Protein AF-A0A359MQY1-F1 (afdb_monomer_lite)

pLDDT: mean 75.53, std 19.46, range [26.92, 97.5]

Sequence (147 aa):
MDREDFGNMHTVPYYDTLTEKAIQRLENGENILLLPKPDKIGESEWKKLLESGASINLDSVADFRPISMFVPNFFNNHKCSNLFEAKVLQGKVLVCSLNFDSEKCKKIEVRYLKQAMLEYFTSADFEPNQRLEVEELQGFFRTEASK

Structure (mmCIF, N/CA/C/O backbone):
data_AF-A0A359MQY1-F1
#
_entry.id   AF-A0A359MQY1-F1
#
loop_
_atom_site.group_PDB
_atom_site.id
_atom_site.type_symbol
_atom_site.label_atom_id
_atom_site.label_alt_id
_atom_site.label_comp_id
_atom_site.label_asym_id
_atom_site.label_en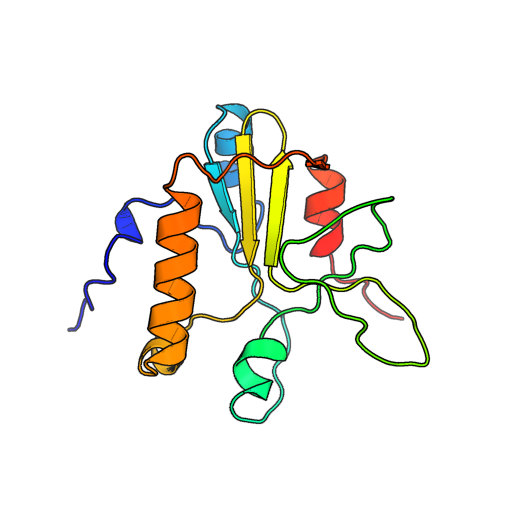tity_id
_atom_site.label_seq_id
_atom_site.pdbx_PDB_ins_code
_atom_site.Cartn_x
_atom_site.Cartn_y
_atom_site.Cartn_z
_atom_site.occupancy
_atom_site.B_iso_or_equiv
_atom_site.auth_seq_id
_atom_site.auth_comp_id
_atom_site.auth_asym_id
_atom_site.auth_atom_id
_atom_site.pdbx_PDB_model_num
ATOM 1 N N . MET A 1 1 ? 15.460 28.651 -6.677 1.00 33.78 1 MET A N 1
ATOM 2 C CA . MET A 1 1 ? 14.524 28.658 -5.528 1.00 33.78 1 MET A CA 1
ATOM 3 C C . MET A 1 1 ? 13.240 28.052 -6.044 1.00 33.78 1 MET A C 1
ATOM 5 O O . MET A 1 1 ? 12.343 28.772 -6.462 1.00 33.78 1 MET A O 1
ATOM 9 N N . ASP A 1 2 ? 13.202 26.728 -6.101 1.00 27.44 2 ASP A N 1
ATOM 10 C CA . ASP A 1 2 ? 12.348 26.039 -7.063 1.00 27.44 2 ASP A CA 1
ATOM 11 C C . ASP A 1 2 ? 11.374 25.160 -6.289 1.00 27.44 2 ASP A C 1
ATOM 13 O O . ASP A 1 2 ? 11.653 24.015 -5.938 1.00 27.44 2 ASP A O 1
ATOM 17 N N . ARG A 1 3 ? 10.228 25.760 -5.954 1.00 35.31 3 ARG A N 1
ATOM 18 C CA . ARG A 1 3 ? 9.023 24.991 -5.657 1.00 35.31 3 ARG A CA 1
ATOM 19 C C . ARG A 1 3 ? 8.525 24.458 -6.993 1.00 35.31 3 ARG A C 1
ATOM 21 O O . ARG A 1 3 ? 7.843 25.171 -7.719 1.00 35.31 3 ARG A O 1
ATOM 28 N N . GLU A 1 4 ? 8.915 23.236 -7.331 1.00 40.22 4 GLU A N 1
ATOM 29 C CA . GLU A 1 4 ? 8.233 22.502 -8.390 1.00 40.22 4 GLU A CA 1
ATOM 30 C C . GLU A 1 4 ? 6.807 22.203 -7.905 1.00 40.22 4 GLU A C 1
ATOM 32 O O . GLU A 1 4 ? 6.619 21.518 -6.898 1.00 40.22 4 GLU A O 1
ATOM 37 N N . ASP A 1 5 ? 5.802 22.757 -8.586 1.00 38.81 5 ASP A N 1
ATOM 38 C CA . ASP A 1 5 ? 4.394 22.503 -8.275 1.00 38.81 5 ASP A CA 1
ATOM 39 C C . ASP A 1 5 ? 4.026 21.066 -8.684 1.00 38.81 5 ASP A C 1
ATOM 41 O O . ASP A 1 5 ? 3.622 20.773 -9.814 1.00 38.81 5 ASP A O 1
ATOM 45 N N . PHE A 1 6 ? 4.185 20.140 -7.738 1.00 45.19 6 PHE A N 1
ATOM 46 C CA . PHE A 1 6 ? 3.781 18.746 -7.885 1.00 45.19 6 PHE A CA 1
ATOM 47 C C . PHE A 1 6 ? 2.250 18.646 -7.880 1.00 45.19 6 PHE A C 1
ATOM 49 O O . PHE A 1 6 ? 1.617 18.652 -6.821 1.00 45.19 6 PHE A O 1
ATOM 56 N N .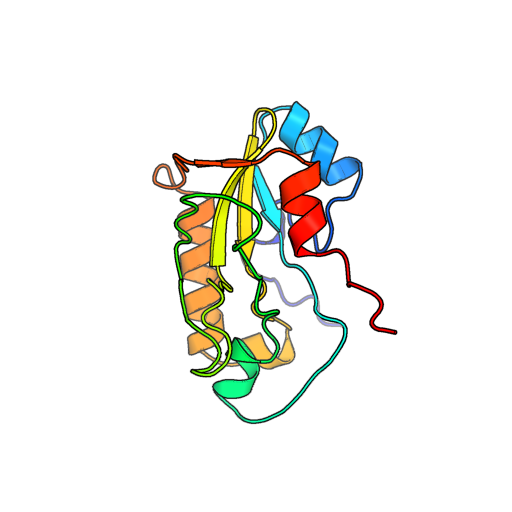 GLY A 1 7 ? 1.661 18.529 -9.074 1.00 41.25 7 GLY A N 1
ATOM 57 C CA . GLY A 1 7 ? 0.211 18.454 -9.280 1.00 41.25 7 GLY A CA 1
ATOM 58 C C . GLY A 1 7 ? -0.515 17.562 -8.262 1.00 41.25 7 GLY A C 1
ATOM 59 O O . GLY A 1 7 ? -0.193 16.386 -8.111 1.00 41.25 7 GLY A O 1
ATOM 60 N N . ASN A 1 8 ? -1.481 18.158 -7.557 1.00 48.56 8 ASN A N 1
ATOM 61 C CA . ASN A 1 8 ? -2.430 17.563 -6.602 1.00 48.56 8 ASN A CA 1
ATOM 62 C C . ASN A 1 8 ? -1.902 16.664 -5.461 1.00 48.56 8 ASN A C 1
ATOM 64 O O . ASN A 1 8 ? -2.698 16.240 -4.627 1.00 48.56 8 ASN A O 1
ATOM 68 N N . MET A 1 9 ? -0.592 16.460 -5.285 1.00 46.88 9 MET A N 1
ATOM 69 C CA . MET A 1 9 ? -0.080 15.809 -4.063 1.00 46.88 9 MET A CA 1
ATOM 70 C C . MET A 1 9 ? -0.283 16.658 -2.797 1.00 46.88 9 MET A C 1
ATOM 72 O O . MET A 1 9 ? -0.246 16.128 -1.693 1.00 46.88 9 MET A O 1
ATOM 76 N N . HIS A 1 10 ? -0.541 17.962 -2.938 1.00 50.69 10 HIS A N 1
ATOM 77 C CA . HIS A 1 10 ? -0.821 18.860 -1.814 1.00 50.69 10 HIS A CA 1
ATOM 78 C C . HIS A 1 10 ? -2.189 18.633 -1.143 1.00 50.69 10 HIS A C 1
ATOM 80 O O . HIS A 1 10 ? -2.390 19.115 -0.029 1.00 50.69 10 HIS A O 1
ATOM 86 N N . THR A 1 11 ? -3.119 17.915 -1.784 1.00 60.78 11 THR A N 1
ATOM 87 C CA . THR A 1 11 ? -4.449 17.601 -1.222 1.00 60.78 11 THR A CA 1
ATOM 88 C C . THR A 1 11 ? -4.576 16.159 -0.725 1.00 60.78 11 THR A C 1
ATOM 90 O O . THR A 1 11 ? -5.468 15.876 0.074 1.00 60.78 11 THR A O 1
ATOM 93 N N . VAL A 1 12 ? -3.686 15.254 -1.147 1.00 72.06 12 VAL A N 1
ATOM 94 C CA . VAL A 1 12 ? -3.697 13.837 -0.755 1.00 72.06 12 VAL A CA 1
ATOM 95 C C . VAL A 1 12 ? -2.843 13.622 0.505 1.00 72.06 12 VAL A C 1
ATOM 97 O O . VAL A 1 12 ? -1.644 13.909 0.478 1.00 72.06 12 VAL A O 1
ATOM 100 N N . PRO A 1 13 ? -3.402 13.094 1.612 1.00 82.69 13 PRO A N 1
ATOM 101 C CA . PRO A 1 13 ? -2.628 12.794 2.812 1.00 82.69 13 PRO A CA 1
ATOM 102 C C . PRO A 1 13 ? -1.737 11.566 2.580 1.00 82.69 13 PRO A C 1
ATOM 104 O O . PRO A 1 13 ? -2.195 10.423 2.645 1.00 82.69 13 PRO A O 1
ATOM 107 N N . TYR A 1 14 ? -0.454 11.816 2.309 1.00 84.12 14 TYR A N 1
ATOM 108 C CA . TYR A 1 14 ? 0.554 10.773 2.137 1.00 84.12 14 TYR A CA 1
ATOM 109 C C . TYR A 1 14 ? 1.491 10.666 3.348 1.00 84.12 14 TYR A C 1
ATOM 111 O O . TYR A 1 14 ? 1.792 11.660 4.013 1.00 84.12 14 TYR A O 1
ATOM 119 N N . TYR A 1 15 ? 1.973 9.452 3.607 1.00 86.25 15 TYR A N 1
ATOM 120 C CA . TYR A 1 15 ? 2.893 9.128 4.698 1.00 86.25 15 TYR A CA 1
ATOM 121 C C . TYR A 1 15 ? 3.928 8.099 4.225 1.00 86.25 15 TYR A C 1
ATOM 123 O O . TYR A 1 15 ? 3.619 7.271 3.373 1.00 86.25 15 TYR A O 1
ATOM 131 N N . ASP A 1 16 ? 5.139 8.116 4.782 1.00 79.75 16 ASP A N 1
ATOM 132 C CA . ASP A 1 16 ? 6.138 7.051 4.577 1.00 79.75 16 ASP A CA 1
ATOM 133 C C . ASP A 1 16 ? 6.049 5.934 5.633 1.00 79.75 16 ASP A C 1
ATOM 135 O O . ASP A 1 16 ? 6.588 4.847 5.445 1.00 79.75 16 ASP A O 1
ATOM 139 N N . THR A 1 17 ? 5.338 6.181 6.731 1.00 83.00 17 THR A N 1
ATOM 140 C CA . THR A 1 17 ? 5.198 5.283 7.882 1.00 83.00 17 THR A CA 1
ATOM 141 C C . THR A 1 17 ? 3.818 5.445 8.530 1.00 83.00 17 THR A C 1
ATOM 143 O O . THR A 1 17 ? 3.181 6.496 8.418 1.00 83.00 17 THR A O 1
ATOM 146 N N . LEU A 1 18 ? 3.342 4.417 9.246 1.00 83.94 18 LEU A N 1
ATOM 147 C CA . LEU A 1 18 ? 2.111 4.483 10.050 1.00 83.94 18 LEU A CA 1
ATOM 148 C C . LEU A 1 18 ? 2.321 5.301 11.337 1.00 83.94 18 LEU A C 1
ATOM 150 O O . LEU A 1 18 ? 2.335 4.773 12.446 1.00 83.94 18 LEU A O 1
ATOM 154 N N . THR A 1 19 ? 2.503 6.610 11.174 1.00 87.62 19 THR A N 1
ATOM 155 C CA . THR A 1 19 ? 2.540 7.576 12.282 1.00 87.62 19 THR A CA 1
ATOM 156 C C . THR A 1 19 ? 1.192 7.653 13.008 1.00 87.62 19 THR A C 1
ATOM 158 O O . THR A 1 19 ? 0.148 7.390 12.411 1.00 87.62 19 THR A O 1
ATOM 161 N N . GLU A 1 20 ? 1.178 8.115 14.261 1.00 87.19 20 GLU A N 1
ATOM 162 C CA . GLU A 1 20 ? -0.058 8.364 15.033 1.00 87.19 20 GLU A CA 1
ATOM 163 C C . GLU A 1 20 ? -1.074 9.217 14.251 1.00 87.19 20 GLU A C 1
ATOM 165 O O . GLU A 1 20 ? -2.263 8.916 14.213 1.00 87.19 20 GLU A O 1
ATOM 170 N N . LYS A 1 21 ? -0.593 10.233 13.522 1.00 87.88 21 LYS A N 1
ATOM 171 C CA . LYS A 1 21 ? -1.418 11.097 12.664 1.00 87.88 21 LYS A CA 1
ATOM 172 C C . LYS A 1 21 ? -2.011 10.369 11.448 1.00 87.88 21 LYS A C 1
ATOM 174 O O . LYS A 1 21 ? -3.022 10.819 10.913 1.00 87.88 21 LYS A O 1
ATOM 179 N N . ALA A 1 22 ? -1.373 9.307 10.960 1.00 86.94 22 ALA A N 1
ATOM 180 C CA . ALA A 1 22 ? -1.918 8.454 9.904 1.00 86.94 22 ALA A CA 1
ATOM 181 C C . ALA A 1 22 ? -2.998 7.517 10.466 1.00 86.94 22 ALA A C 1
ATOM 183 O O . ALA A 1 22 ? -4.065 7.386 9.871 1.00 86.94 22 ALA A O 1
ATOM 184 N N . ILE A 1 23 ? -2.746 6.938 11.646 1.00 89.38 23 ILE A N 1
ATOM 185 C CA . ILE A 1 23 ? -3.704 6.089 12.366 1.00 89.38 23 ILE A CA 1
ATOM 186 C C . ILE A 1 23 ? -4.972 6.886 12.691 1.00 89.38 23 ILE A C 1
ATOM 188 O O . ILE A 1 23 ? -6.058 6.466 12.313 1.00 89.38 23 ILE A O 1
ATOM 192 N N . GLN A 1 24 ? -4.847 8.089 13.257 1.00 89.50 24 GLN A N 1
ATOM 193 C CA . GLN A 1 24 ? -6.003 8.917 13.615 1.00 89.50 24 GLN A CA 1
ATOM 194 C C . GLN A 1 24 ? -6.858 9.347 12.405 1.00 89.50 24 GLN A C 1
ATOM 196 O O . GLN A 1 24 ? -8.069 9.514 12.526 1.00 89.50 24 GLN A O 1
ATOM 201 N N . ARG A 1 25 ? -6.269 9.471 11.205 1.00 90.25 25 ARG A N 1
ATOM 202 C CA . ARG A 1 25 ? -7.047 9.657 9.965 1.00 90.25 25 ARG A CA 1
ATOM 203 C C . ARG A 1 25 ? -7.862 8.412 9.607 1.00 90.25 25 ARG A C 1
ATOM 205 O O . ARG A 1 25 ? -9.040 8.534 9.285 1.00 90.25 25 ARG A O 1
ATOM 212 N N . LEU A 1 26 ? -7.266 7.223 9.714 1.00 91.56 26 LEU A N 1
ATOM 213 C CA . LEU A 1 26 ? -7.960 5.947 9.499 1.00 91.56 26 LEU A CA 1
ATOM 214 C C . LEU A 1 26 ? -9.044 5.678 10.562 1.00 91.56 26 LEU A C 1
ATOM 216 O O . LEU A 1 26 ? -10.061 5.059 10.250 1.00 91.56 26 LEU A O 1
ATOM 220 N N . GLU A 1 27 ? -8.868 6.161 11.796 1.00 91.38 27 GLU A N 1
ATOM 221 C CA . GLU A 1 27 ? -9.910 6.166 12.836 1.00 91.38 27 GLU A CA 1
ATOM 222 C C . GLU A 1 27 ? -11.080 7.090 12.474 1.00 91.38 27 GLU A C 1
ATOM 224 O O . GLU A 1 27 ? -12.230 6.717 12.678 1.00 91.38 27 GLU A O 1
ATOM 229 N N . ASN A 1 28 ? -10.809 8.252 11.874 1.00 91.19 28 ASN A N 1
ATOM 230 C CA . ASN A 1 28 ? -11.835 9.184 11.388 1.00 91.19 28 ASN A CA 1
ATOM 231 C C . ASN A 1 28 ? -12.543 8.717 10.096 1.00 91.19 28 ASN A C 1
ATOM 233 O O . ASN A 1 28 ? -13.410 9.427 9.587 1.00 91.19 28 ASN A O 1
ATOM 237 N N . GLY A 1 29 ? -12.171 7.560 9.537 1.00 87.19 29 GLY A N 1
ATOM 238 C CA . GLY A 1 29 ? -12.710 7.057 8.269 1.00 87.19 29 GLY A CA 1
ATOM 239 C C . GLY A 1 29 ? -12.108 7.703 7.015 1.00 87.19 29 GLY A C 1
ATOM 240 O O . GLY A 1 29 ? -12.646 7.541 5.922 1.00 87.19 29 GLY A O 1
ATOM 241 N N . GLU A 1 30 ? -11.002 8.437 7.145 1.00 90.00 30 GLU A N 1
ATOM 242 C CA . GLU A 1 30 ? -10.313 9.051 6.010 1.00 90.00 30 GLU A CA 1
ATOM 243 C C . GLU A 1 30 ? -9.424 8.044 5.261 1.00 90.00 30 GLU A C 1
ATOM 245 O O . GLU A 1 30 ? -8.923 7.067 5.823 1.00 90.00 30 GLU A O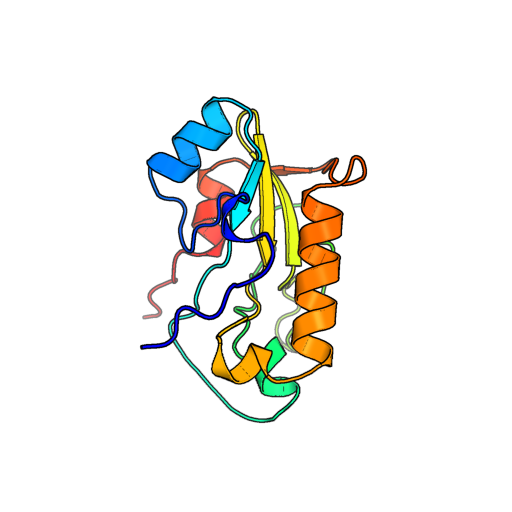 1
ATOM 250 N N . ASN A 1 31 ? -9.173 8.320 3.981 1.00 90.38 31 ASN A N 1
ATOM 251 C CA . ASN A 1 31 ? -8.249 7.542 3.159 1.00 90.38 31 ASN A CA 1
ATOM 252 C C . ASN A 1 31 ? -6.820 8.088 3.284 1.00 90.38 31 ASN A C 1
ATOM 254 O O . ASN A 1 31 ? -6.634 9.306 3.299 1.00 90.38 31 ASN A O 1
ATOM 258 N N . ILE A 1 32 ? -5.805 7.215 3.269 1.00 90.50 32 ILE A N 1
ATOM 259 C CA . ILE A 1 32 ? -4.387 7.620 3.227 1.00 90.50 32 ILE A CA 1
ATOM 260 C C . ILE A 1 32 ? -3.599 6.897 2.125 1.00 90.50 32 ILE A C 1
ATOM 262 O O . ILE A 1 32 ? -3.866 5.737 1.802 1.00 90.50 32 ILE A O 1
ATOM 266 N N . LEU A 1 33 ? -2.583 7.576 1.589 1.00 88.31 33 LEU A N 1
ATOM 267 C CA . LEU A 1 33 ? -1.587 6.987 0.691 1.00 88.31 33 LEU A CA 1
ATOM 268 C C . LEU A 1 33 ? -0.313 6.660 1.487 1.00 88.31 33 LEU A C 1
ATOM 270 O O . LEU A 1 33 ? 0.308 7.555 2.061 1.00 88.31 33 LEU A O 1
ATOM 274 N N . LEU A 1 34 ? 0.096 5.392 1.516 1.00 85.75 34 LEU A N 1
ATOM 275 C CA . LEU A 1 34 ? 1.299 4.947 2.222 1.00 85.75 34 LEU A CA 1
ATOM 276 C C . LEU A 1 34 ? 2.416 4.626 1.217 1.00 85.75 34 LEU A C 1
ATOM 278 O O . LEU A 1 34 ? 2.271 3.738 0.376 1.00 85.75 34 LEU A O 1
ATOM 282 N N . LEU A 1 35 ? 3.532 5.352 1.319 1.00 82.25 35 LEU A N 1
ATOM 283 C CA . LEU A 1 35 ? 4.709 5.258 0.450 1.00 82.25 35 LEU A CA 1
ATOM 284 C C . LEU A 1 35 ? 5.954 4.844 1.263 1.00 82.25 35 LEU A C 1
ATOM 286 O O . LEU A 1 35 ? 6.833 5.678 1.506 1.00 82.25 35 LEU A O 1
ATOM 290 N N . PRO A 1 36 ? 6.026 3.584 1.736 1.00 75.38 36 PRO A N 1
ATOM 291 C CA . PRO A 1 36 ? 7.109 3.113 2.594 1.00 75.38 36 PRO A CA 1
ATOM 292 C C . PRO A 1 36 ? 8.454 3.138 1.864 1.00 75.38 36 PRO A C 1
ATOM 294 O O . PRO A 1 36 ? 8.600 2.575 0.778 1.00 75.38 36 PRO A O 1
ATOM 297 N N . LYS A 1 37 ? 9.455 3.775 2.479 1.00 65.69 37 LYS A N 1
ATOM 298 C CA . LYS A 1 37 ? 10.823 3.858 1.948 1.00 65.69 37 LYS A CA 1
ATOM 299 C C . LYS A 1 37 ? 11.668 2.678 2.456 1.00 65.69 37 LYS A C 1
ATOM 301 O O . LYS A 1 37 ? 11.802 2.549 3.669 1.00 65.69 37 LYS A O 1
ATOM 306 N N . PRO A 1 38 ? 12.259 1.840 1.584 1.00 53.34 38 PRO A N 1
ATOM 307 C CA . PRO A 1 38 ? 13.191 0.794 2.010 1.00 53.34 38 PRO A CA 1
ATOM 308 C C . PRO A 1 38 ? 14.585 1.334 2.370 1.00 53.34 38 PRO A C 1
ATOM 310 O O . PRO A 1 38 ? 15.096 2.249 1.725 1.00 53.34 38 PRO A O 1
ATOM 313 N N . ASP A 1 39 ? 15.245 0.678 3.328 1.00 50.06 39 ASP A N 1
ATOM 314 C CA . ASP A 1 39 ? 16.556 1.074 3.878 1.00 50.06 39 ASP A CA 1
ATOM 315 C C . ASP A 1 39 ? 17.792 0.698 3.018 1.00 50.06 39 ASP A C 1
ATOM 317 O O . ASP A 1 39 ? 18.926 0.977 3.413 1.00 50.06 39 ASP A O 1
ATOM 321 N N . LYS A 1 40 ? 17.635 0.042 1.853 1.00 43.97 40 LYS A N 1
ATOM 322 C CA . LYS A 1 40 ? 18.756 -0.364 0.968 1.00 43.97 40 LYS A CA 1
ATOM 323 C C . LYS A 1 40 ? 18.433 -0.205 -0.524 1.00 43.97 40 LYS A C 1
ATOM 325 O O . LYS A 1 40 ? 17.281 -0.318 -0.928 1.00 43.97 40 LYS A O 1
ATOM 330 N N . ILE A 1 41 ? 19.467 0.042 -1.341 1.00 45.06 41 ILE A N 1
ATOM 331 C CA . ILE A 1 41 ? 19.365 0.411 -2.770 1.00 45.06 41 ILE A CA 1
ATOM 332 C C . ILE A 1 41 ? 20.316 -0.449 -3.637 1.00 45.06 41 ILE A C 1
ATOM 334 O O . ILE A 1 41 ? 21.473 -0.634 -3.264 1.00 45.06 41 ILE A O 1
ATOM 338 N N . GLY A 1 42 ? 19.841 -0.925 -4.802 1.00 34.56 42 GLY A N 1
ATOM 339 C CA . GLY A 1 42 ? 20.595 -1.646 -5.854 1.00 34.56 42 GLY A CA 1
ATOM 340 C C . GLY A 1 42 ? 20.158 -1.258 -7.290 1.00 34.56 42 GLY A C 1
ATOM 341 O O . GLY A 1 42 ? 19.225 -0.469 -7.446 1.00 34.56 42 GLY A O 1
ATOM 342 N N . GLU A 1 43 ? 20.857 -1.731 -8.341 1.00 37.84 43 GLU A N 1
ATOM 343 C CA . GLU A 1 43 ? 20.834 -1.116 -9.696 1.00 37.84 43 GLU A CA 1
ATOM 344 C C . GLU A 1 43 ? 20.345 -1.969 -10.905 1.00 37.84 43 GLU A C 1
ATOM 346 O O . GLU A 1 43 ? 20.921 -3.009 -11.232 1.00 37.84 43 GLU A O 1
ATOM 351 N N . SER A 1 44 ? 19.417 -1.430 -11.716 1.00 44.22 44 SER A N 1
ATOM 352 C CA . SER A 1 44 ? 19.581 -0.993 -13.142 1.00 44.22 44 SER A CA 1
ATOM 353 C C . SER A 1 44 ? 18.340 -0.151 -13.534 1.00 44.22 44 SER A C 1
ATOM 355 O O . SER A 1 44 ? 17.629 0.232 -12.627 1.00 44.22 44 SER A O 1
ATOM 357 N N . GLU A 1 45 ? 18.005 0.218 -14.778 1.00 46.62 45 GLU A N 1
ATOM 358 C CA . GLU A 1 45 ? 16.990 1.285 -14.998 1.00 46.62 45 GLU A CA 1
ATOM 359 C C . GLU A 1 45 ? 15.500 0.953 -14.716 1.00 46.62 45 GLU A C 1
ATOM 361 O O . GLU A 1 45 ? 14.878 1.696 -13.960 1.00 46.62 45 GLU A O 1
ATOM 366 N N . TRP A 1 46 ? 14.905 -0.133 -15.238 1.00 44.12 46 TRP A N 1
ATOM 367 C CA . TRP A 1 46 ? 13.546 -0.572 -14.818 1.00 44.12 46 TRP A CA 1
ATOM 368 C C . TRP A 1 46 ? 13.582 -1.374 -13.509 1.00 44.12 46 TRP A C 1
ATOM 370 O O . TRP A 1 46 ? 12.690 -1.249 -12.666 1.00 44.12 46 TRP A O 1
ATOM 380 N N . LYS A 1 47 ? 14.694 -2.093 -13.292 1.00 46.38 47 LYS A N 1
ATOM 381 C CA . LYS A 1 47 ? 15.126 -2.590 -11.981 1.00 46.38 47 LYS A CA 1
ATOM 382 C C . LYS A 1 47 ? 15.003 -1.485 -10.918 1.00 46.38 47 LYS A C 1
ATOM 384 O O . LYS A 1 47 ? 14.350 -1.703 -9.921 1.00 46.38 47 LYS A O 1
ATOM 389 N N . LYS A 1 48 ? 15.460 -0.249 -11.147 1.00 46.66 48 LYS A N 1
ATOM 390 C CA . LYS A 1 48 ? 15.436 0.870 -10.176 1.00 46.66 48 LYS A CA 1
ATOM 391 C C . LYS A 1 48 ? 14.041 1.344 -9.780 1.00 46.66 48 LYS A C 1
ATOM 393 O O . LYS A 1 48 ? 13.960 2.117 -8.827 1.00 46.66 48 LYS A O 1
ATOM 398 N N . LEU A 1 49 ? 12.967 0.938 -10.457 1.00 49.22 49 LEU A N 1
ATOM 399 C CA . LEU A 1 49 ? 11.608 1.126 -9.942 1.00 49.22 49 LEU A CA 1
ATOM 400 C C . LEU A 1 49 ? 11.227 -0.051 -9.028 1.00 49.22 49 LEU A C 1
ATOM 402 O O . LEU A 1 49 ? 10.837 0.168 -7.888 1.00 49.22 49 LEU A O 1
ATOM 406 N N . LEU A 1 50 ? 11.429 -1.283 -9.506 1.00 49.62 50 LEU A N 1
ATOM 407 C CA . LEU A 1 50 ? 11.040 -2.536 -8.841 1.00 49.62 50 LEU A CA 1
ATOM 408 C C . LEU A 1 50 ? 11.948 -2.961 -7.665 1.00 49.62 50 LEU A C 1
ATOM 410 O O . LEU A 1 50 ? 11.484 -3.659 -6.777 1.00 49.62 50 LEU A O 1
ATOM 414 N N . GLU A 1 51 ? 13.212 -2.533 -7.647 1.00 44.34 51 GLU A N 1
ATOM 415 C CA . GLU A 1 51 ? 14.259 -2.848 -6.654 1.00 44.34 51 GLU A CA 1
ATOM 416 C C . GLU A 1 51 ? 14.528 -1.711 -5.668 1.00 44.34 51 GLU A C 1
ATOM 418 O O . GLU A 1 51 ? 15.119 -1.934 -4.617 1.00 44.34 51 GLU A O 1
ATOM 423 N N . SER A 1 52 ? 14.125 -0.479 -6.002 1.00 47.47 52 SER A N 1
ATOM 424 C CA . SER A 1 52 ? 13.946 0.549 -4.966 1.00 47.47 52 SER A CA 1
ATOM 425 C C . SER A 1 52 ? 12.522 0.561 -4.416 1.00 47.47 52 SER A C 1
ATOM 427 O O . SER A 1 52 ? 12.235 1.322 -3.498 1.00 47.47 52 SER A O 1
ATOM 429 N N . GLY A 1 53 ? 11.653 -0.288 -4.972 1.00 53.72 53 GLY A N 1
ATOM 430 C CA . GLY A 1 53 ? 10.438 -0.728 -4.319 1.00 53.72 53 GLY A CA 1
ATOM 431 C C . GLY A 1 53 ? 10.763 -1.813 -3.304 1.00 53.72 53 GLY A C 1
ATOM 432 O O . GLY A 1 53 ? 11.405 -2.806 -3.638 1.00 53.72 53 GLY A O 1
ATOM 433 N N . ALA A 1 54 ? 10.314 -1.640 -2.063 1.00 62.19 54 ALA A N 1
ATOM 434 C CA . ALA A 1 54 ? 10.353 -2.724 -1.089 1.00 62.19 54 ALA A CA 1
ATOM 435 C C . ALA A 1 54 ? 9.462 -3.876 -1.582 1.00 62.19 54 ALA A C 1
ATOM 437 O O . ALA A 1 54 ? 8.276 -3.667 -1.848 1.00 62.19 54 ALA A O 1
ATOM 438 N N . SER A 1 55 ? 10.007 -5.087 -1.691 1.00 72.50 55 SER A N 1
ATOM 439 C CA . SER A 1 55 ? 9.196 -6.286 -1.905 1.00 72.50 55 SER A CA 1
ATOM 440 C C . SER A 1 55 ? 8.484 -6.628 -0.600 1.00 72.50 55 SER A C 1
ATOM 442 O O . SER A 1 55 ? 9.095 -7.185 0.310 1.00 72.50 55 SER A O 1
ATOM 444 N N . ILE A 1 56 ? 7.203 -6.281 -0.497 1.00 81.25 56 ILE A N 1
ATOM 445 C CA . ILE A 1 56 ? 6.399 -6.537 0.696 1.00 81.25 56 ILE A CA 1
ATOM 446 C C . ILE A 1 56 ? 6.004 -8.012 0.692 1.00 8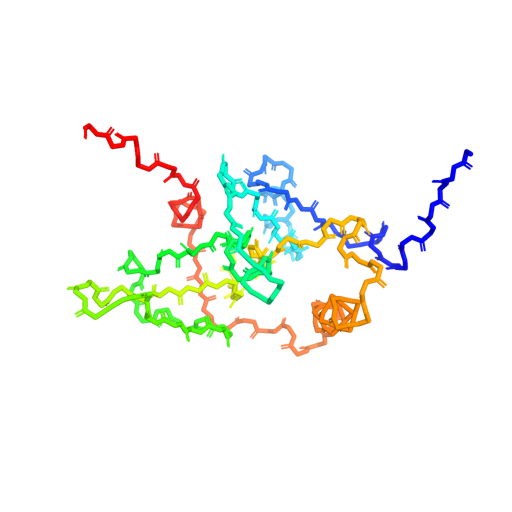1.25 56 ILE A C 1
ATOM 448 O O . ILE A 1 56 ? 5.355 -8.466 -0.250 1.00 81.25 56 ILE A O 1
ATOM 452 N N . ASN A 1 57 ? 6.412 -8.760 1.718 1.00 83.81 57 ASN A N 1
ATOM 453 C CA . ASN A 1 57 ? 5.980 -10.142 1.912 1.00 83.81 57 ASN A CA 1
ATOM 454 C C . ASN A 1 57 ? 4.572 -10.154 2.528 1.00 83.81 57 ASN A C 1
ATOM 456 O O . ASN A 1 57 ? 4.349 -9.547 3.572 1.00 83.81 57 ASN A O 1
ATOM 460 N N . LEU A 1 58 ? 3.642 -10.839 1.866 1.00 86.44 58 LEU A N 1
ATOM 461 C CA . LEU A 1 58 ? 2.232 -10.929 2.235 1.00 86.44 58 LEU A CA 1
ATOM 462 C C . LEU A 1 58 ? 1.865 -12.283 2.865 1.00 86.44 58 LEU A C 1
ATOM 464 O O . LEU A 1 58 ? 0.704 -12.495 3.199 1.00 86.44 58 LEU A O 1
ATOM 468 N N . ASP A 1 59 ? 2.822 -13.202 3.038 1.00 85.62 59 ASP A N 1
ATOM 469 C CA . ASP A 1 59 ? 2.579 -14.558 3.557 1.00 85.62 59 ASP A CA 1
ATOM 470 C C . ASP A 1 59 ? 1.988 -14.580 4.978 1.00 85.62 59 ASP A C 1
ATOM 472 O O . ASP A 1 59 ? 1.349 -15.560 5.358 1.00 85.62 59 ASP A O 1
ATOM 476 N N . SER A 1 60 ? 2.177 -13.511 5.761 1.00 84.19 60 SER A N 1
ATOM 477 C CA . SER A 1 60 ? 1.578 -13.358 7.093 1.00 84.19 60 SER A CA 1
ATOM 478 C C . SER A 1 60 ? 0.063 -13.136 7.069 1.00 84.19 60 SER A C 1
ATOM 480 O O . SER A 1 60 ? -0.575 -13.339 8.100 1.00 84.19 60 SER A O 1
ATOM 482 N N . VAL A 1 61 ? -0.523 -12.761 5.923 1.00 85.19 61 VAL A N 1
ATOM 483 C CA . VAL A 1 61 ? -1.966 -12.530 5.772 1.00 85.19 61 VAL A CA 1
ATOM 484 C C . VAL A 1 61 ? -2.554 -13.537 4.784 1.00 85.19 61 VAL A C 1
ATOM 486 O O . VAL A 1 61 ? -2.298 -13.512 3.575 1.00 85.19 61 VAL A O 1
ATOM 489 N N . ALA A 1 62 ? -3.378 -14.443 5.310 1.00 82.44 62 ALA A N 1
ATOM 490 C CA . ALA A 1 62 ? -4.060 -15.454 4.511 1.00 82.44 62 ALA A CA 1
ATOM 491 C C . ALA A 1 62 ? -4.974 -14.813 3.449 1.00 82.44 62 ALA A C 1
ATOM 493 O O . ALA A 1 62 ? -5.638 -13.810 3.692 1.00 82.44 62 ALA A O 1
ATOM 494 N N . ASP A 1 63 ? -4.993 -15.408 2.253 1.00 86.44 63 ASP A N 1
ATOM 495 C CA . ASP A 1 63 ? -5.837 -15.015 1.114 1.00 86.44 63 ASP A CA 1
ATOM 496 C C . ASP A 1 63 ? -5.791 -13.532 0.684 1.00 86.44 63 ASP A C 1
ATOM 498 O O . ASP A 1 63 ? -6.660 -13.059 -0.057 1.00 86.44 63 ASP A O 1
ATOM 502 N N . PHE A 1 64 ? -4.731 -12.804 1.050 1.00 89.50 64 PHE A N 1
ATOM 503 C CA . PHE A 1 64 ? -4.505 -11.442 0.570 1.00 89.50 64 PHE A CA 1
ATOM 504 C C . PHE A 1 64 ? -4.237 -11.403 -0.949 1.00 89.50 64 PHE A C 1
ATOM 506 O O . PHE A 1 64 ? -3.446 -12.188 -1.485 1.00 89.50 64 PHE A O 1
ATOM 513 N N . ARG A 1 65 ? -4.912 -10.491 -1.658 1.00 90.56 65 ARG A N 1
ATOM 514 C CA . ARG A 1 65 ? -4.864 -10.301 -3.115 1.00 90.56 65 ARG A CA 1
ATOM 515 C C . ARG A 1 65 ? -4.491 -8.846 -3.436 1.00 90.56 65 ARG A C 1
ATOM 517 O O . ARG A 1 65 ? -5.372 -8.004 -3.589 1.00 90.56 65 ARG A O 1
ATOM 524 N N . PRO A 1 66 ? -3.192 -8.535 -3.549 1.00 91.38 66 PRO A N 1
ATOM 525 C CA . PRO A 1 66 ? -2.738 -7.205 -3.924 1.00 91.38 66 PRO A CA 1
ATOM 526 C C . PRO A 1 66 ? -3.099 -6.875 -5.382 1.00 91.38 66 PRO A C 1
ATOM 528 O O . PRO A 1 66 ? -3.315 -7.772 -6.198 1.00 91.38 66 PRO A O 1
ATOM 531 N N . ILE A 1 67 ? -3.062 -5.584 -5.726 1.00 90.75 67 ILE A N 1
ATOM 532 C CA . ILE A 1 67 ? -3.224 -5.087 -7.106 1.00 90.75 67 ILE A CA 1
ATOM 533 C C . ILE A 1 67 ? -2.100 -5.636 -8.005 1.00 90.75 67 ILE A C 1
ATOM 535 O O . ILE A 1 67 ? -2.320 -5.981 -9.163 1.00 90.75 67 ILE A O 1
ATOM 539 N N . SER A 1 68 ? -0.891 -5.749 -7.448 1.00 87.81 68 SER A N 1
ATOM 540 C CA . SER A 1 68 ? 0.297 -6.323 -8.083 1.00 87.81 68 SER A CA 1
ATOM 541 C C . SER A 1 68 ? 0.840 -7.465 -7.221 1.00 87.81 68 SER A C 1
ATOM 543 O O . SER A 1 68 ? 1.220 -7.228 -6.073 1.00 87.81 68 SER A O 1
ATOM 545 N N . MET A 1 69 ? 0.889 -8.693 -7.752 1.00 86.06 69 MET A N 1
ATOM 546 C CA . MET A 1 69 ? 1.516 -9.852 -7.097 1.00 86.06 69 MET A CA 1
ATOM 547 C C . MET A 1 69 ? 2.660 -10.400 -7.953 1.00 86.06 69 MET A C 1
ATOM 549 O O . MET A 1 69 ? 2.510 -10.575 -9.161 1.00 86.06 69 MET A O 1
ATOM 553 N N . PHE A 1 70 ? 3.777 -10.742 -7.315 1.00 82.00 70 PHE A N 1
ATOM 554 C CA . PHE A 1 70 ? 4.888 -11.468 -7.925 1.00 82.00 70 PHE A CA 1
ATOM 555 C C . PHE A 1 70 ? 5.499 -12.469 -6.936 1.00 82.00 70 PHE A C 1
ATOM 557 O O . PHE A 1 70 ? 5.346 -12.341 -5.722 1.00 82.00 70 PHE A O 1
ATOM 564 N N . VAL A 1 71 ? 6.211 -13.463 -7.468 1.00 78.88 71 VAL A N 1
ATOM 565 C CA . VAL A 1 71 ? 7.054 -14.380 -6.687 1.00 78.88 71 VAL A CA 1
ATOM 566 C C . VAL A 1 71 ? 8.510 -13.956 -6.909 1.00 78.88 71 VAL A C 1
ATOM 568 O O . VAL A 1 71 ? 8.926 -13.872 -8.067 1.00 78.88 71 VAL A O 1
ATOM 571 N N . PRO A 1 72 ? 9.292 -13.645 -5.858 1.00 69.38 72 PRO A N 1
ATOM 572 C CA . PRO A 1 72 ? 10.596 -13.000 -6.021 1.00 69.38 72 PRO A CA 1
ATOM 573 C C . PRO A 1 72 ? 11.689 -13.953 -6.524 1.00 69.38 72 PRO A C 1
ATOM 575 O O . PRO A 1 72 ? 12.630 -13.512 -7.180 1.00 69.38 72 PRO A O 1
ATOM 578 N N . ASN A 1 73 ? 11.603 -15.249 -6.208 1.00 70.81 73 ASN A N 1
ATOM 579 C CA . ASN A 1 73 ? 12.526 -16.280 -6.683 1.00 70.81 73 ASN A CA 1
ATOM 580 C C . ASN A 1 73 ? 11.904 -17.685 -6.558 1.00 70.81 73 ASN A C 1
ATOM 582 O O . ASN A 1 73 ? 10.927 -17.874 -5.844 1.00 70.81 73 ASN A O 1
ATOM 586 N N . PHE A 1 74 ? 12.500 -18.674 -7.228 1.00 72.81 74 PHE A N 1
ATOM 587 C CA . PHE A 1 74 ? 11.997 -20.057 -7.273 1.00 72.81 74 PHE A CA 1
ATOM 588 C C . PHE A 1 74 ? 12.381 -20.931 -6.064 1.00 72.81 74 PHE A C 1
ATOM 590 O O . PHE A 1 74 ? 11.937 -22.073 -5.985 1.00 72.81 74 PHE A O 1
ATOM 597 N N . PHE A 1 75 ? 13.230 -20.439 -5.154 1.00 69.00 75 PHE A N 1
ATOM 598 C CA . PHE A 1 75 ? 13.634 -21.179 -3.951 1.00 69.00 75 PHE A CA 1
ATOM 599 C C . PHE A 1 75 ? 12.639 -20.953 -2.808 1.00 69.00 75 PHE A C 1
ATOM 601 O O . PHE A 1 75 ? 12.243 -21.906 -2.141 1.00 69.00 75 PHE A O 1
ATOM 608 N N . ASN A 1 76 ? 12.182 -19.708 -2.643 1.00 64.69 76 ASN A N 1
ATOM 609 C CA . ASN A 1 76 ? 11.171 -19.313 -1.671 1.00 64.69 76 ASN A CA 1
ATOM 610 C C . ASN A 1 76 ? 9.968 -18.689 -2.392 1.00 64.69 76 ASN A C 1
ATOM 612 O O . ASN A 1 76 ? 10.008 -17.521 -2.789 1.00 64.69 76 ASN A O 1
ATOM 616 N N . ASN A 1 77 ? 8.877 -19.450 -2.498 1.00 77.44 77 ASN A N 1
ATOM 617 C CA . ASN A 1 77 ? 7.628 -19.016 -3.132 1.00 77.44 77 ASN A CA 1
ATOM 618 C C . ASN A 1 77 ? 6.793 -18.086 -2.226 1.00 77.44 77 ASN A C 1
ATOM 620 O O . ASN A 1 77 ? 5.632 -18.373 -1.941 1.00 77.44 77 ASN A O 1
ATOM 624 N N . HIS A 1 78 ? 7.391 -16.985 -1.770 1.00 81.75 78 HIS A N 1
ATOM 625 C CA . HIS A 1 78 ? 6.692 -15.935 -1.031 1.00 81.75 78 HIS A CA 1
ATOM 626 C C . HIS A 1 78 ? 5.712 -15.193 -1.947 1.00 81.75 78 HIS A C 1
ATOM 628 O O . HIS A 1 78 ? 6.050 -14.868 -3.093 1.00 81.75 78 HIS A O 1
ATOM 634 N N . LYS A 1 79 ? 4.520 -14.868 -1.438 1.00 84.38 79 LYS A N 1
ATOM 635 C CA . LYS A 1 79 ? 3.606 -13.928 -2.092 1.00 84.38 79 LYS A CA 1
ATOM 636 C C . LYS A 1 79 ? 4.126 -12.517 -1.849 1.00 84.38 79 LYS A C 1
ATOM 638 O O . LYS A 1 79 ? 4.046 -12.008 -0.732 1.00 84.38 79 LYS A O 1
ATOM 643 N N . CYS A 1 80 ? 4.648 -11.871 -2.886 1.00 86.19 80 CYS A N 1
ATOM 644 C CA . CYS A 1 80 ? 5.186 -10.521 -2.772 1.00 86.19 80 CYS A CA 1
ATOM 645 C C . CYS A 1 80 ? 4.378 -9.488 -3.558 1.00 86.19 80 CYS A C 1
ATOM 647 O O . CYS A 1 80 ? 3.737 -9.796 -4.564 1.00 86.19 80 CYS A O 1
ATOM 649 N N . SER A 1 81 ? 4.422 -8.243 -3.083 1.00 89.00 81 SER A N 1
ATOM 650 C CA . SER A 1 81 ? 3.785 -7.093 -3.721 1.00 89.00 81 SER A CA 1
ATOM 651 C C . SER A 1 81 ? 4.605 -5.814 -3.570 1.00 89.00 81 SER A C 1
ATOM 653 O O . SER A 1 81 ? 5.441 -5.679 -2.679 1.00 89.00 81 SER A O 1
ATOM 655 N N . ASN A 1 82 ? 4.329 -4.861 -4.455 1.00 87.44 82 ASN A N 1
ATOM 656 C CA . ASN A 1 82 ? 4.785 -3.475 -4.402 1.00 87.44 82 ASN A CA 1
ATOM 657 C C . ASN A 1 82 ? 3.625 -2.460 -4.470 1.00 87.44 82 ASN A C 1
ATOM 659 O O . ASN A 1 82 ? 3.875 -1.265 -4.327 1.00 87.44 82 ASN A O 1
ATOM 663 N N . LEU A 1 83 ? 2.386 -2.922 -4.689 1.00 91.69 83 LEU A N 1
ATOM 664 C CA . LEU A 1 83 ? 1.178 -2.107 -4.814 1.00 91.69 83 LEU A CA 1
ATOM 665 C C . LEU A 1 83 ? -0.048 -2.924 -4.376 1.00 91.69 83 LEU A C 1
ATOM 667 O O . LEU A 1 83 ? -0.392 -3.929 -5.009 1.00 91.69 83 LEU A O 1
ATOM 671 N N . PHE A 1 84 ? -0.722 -2.477 -3.319 1.00 94.25 84 PHE A N 1
ATOM 672 C CA . PHE A 1 84 ? -1.952 -3.088 -2.814 1.00 94.25 84 PHE A CA 1
ATOM 673 C C . PHE A 1 84 ? -2.841 -2.087 -2.083 1.00 94.25 84 PHE A C 1
ATOM 675 O O . PHE A 1 84 ? -2.413 -0.988 -1.741 1.00 94.25 84 PHE A O 1
ATOM 682 N N . GLU A 1 85 ? -4.070 -2.497 -1.798 1.00 96.62 85 GLU A N 1
ATOM 683 C CA . GLU A 1 85 ? -5.044 -1.714 -1.049 1.00 96.62 85 GLU A CA 1
ATOM 684 C C . GLU A 1 85 ? -5.728 -2.542 0.043 1.00 96.62 85 GLU A C 1
ATOM 686 O O . GLU A 1 85 ? -5.792 -3.769 -0.043 1.00 96.62 85 GLU A O 1
ATOM 691 N N . ALA A 1 86 ? -6.233 -1.870 1.078 1.00 96.81 86 ALA A N 1
ATOM 692 C CA . ALA A 1 86 ? -7.020 -2.491 2.139 1.00 96.81 86 ALA A CA 1
ATOM 693 C C . ALA A 1 86 ? -7.920 -1.472 2.855 1.00 96.81 86 ALA A C 1
ATOM 695 O O . ALA A 1 86 ? -7.634 -0.275 2.897 1.00 96.81 86 ALA A O 1
ATOM 696 N N . LYS A 1 87 ? -8.981 -1.966 3.495 1.00 97.50 87 LYS A N 1
ATOM 697 C CA . LYS A 1 87 ? -9.675 -1.278 4.590 1.00 97.50 87 LYS A CA 1
ATOM 698 C C . LYS A 1 87 ? -8.865 -1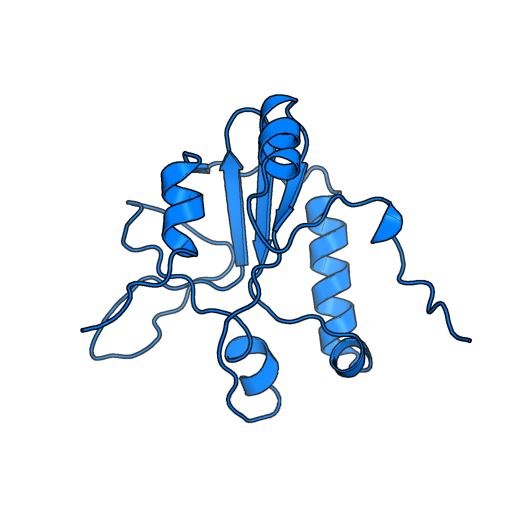.451 5.872 1.00 97.50 87 LYS A C 1
ATOM 700 O O . LYS A 1 87 ? -8.443 -2.565 6.176 1.00 97.50 87 LYS A O 1
ATOM 705 N N . VAL A 1 88 ? -8.668 -0.375 6.628 1.00 95.50 88 VAL A N 1
ATOM 706 C CA . VAL A 1 88 ? -7.942 -0.388 7.908 1.00 95.50 88 VAL A CA 1
ATOM 707 C C . VAL A 1 88 ? -8.682 0.521 8.874 1.00 95.50 88 VAL A C 1
ATOM 709 O O . VAL A 1 88 ? -8.973 1.669 8.542 1.00 95.50 88 VAL A O 1
ATOM 712 N N . LEU A 1 89 ? -8.999 0.007 10.065 1.00 94.62 89 LEU A N 1
ATOM 713 C CA . LEU A 1 89 ? -9.878 0.677 11.029 1.00 94.62 89 LEU A CA 1
ATOM 714 C C . LEU A 1 89 ? -11.233 1.029 10.383 1.00 94.62 89 LEU A C 1
ATOM 716 O O . LEU A 1 89 ? -11.986 0.099 10.069 1.00 94.62 89 LEU A O 1
ATOM 720 N N . GLN A 1 90 ? -11.533 2.319 10.196 1.00 94.62 90 GLN A N 1
ATOM 721 C CA . GLN A 1 90 ? -12.731 2.834 9.517 1.00 94.62 90 GLN A CA 1
ATOM 722 C C . GLN A 1 90 ? -12.420 3.394 8.115 1.00 94.62 90 GLN A C 1
ATOM 724 O O . GLN A 1 90 ? -13.341 3.637 7.338 1.00 94.62 90 GLN A O 1
ATOM 729 N N . GLY A 1 91 ? -11.140 3.602 7.792 1.00 93.94 91 GLY A N 1
ATOM 730 C CA . GLY A 1 91 ? -10.667 4.186 6.539 1.00 93.94 91 GLY A CA 1
ATOM 731 C C . GLY A 1 91 ? -10.118 3.159 5.545 1.00 93.94 91 GLY A C 1
ATOM 732 O O . GLY A 1 91 ? -10.270 1.940 5.692 1.00 93.94 91 GLY A O 1
ATOM 733 N N . LYS A 1 92 ? -9.450 3.671 4.509 1.00 96.62 92 LYS A N 1
ATOM 734 C CA . LYS A 1 92 ? -8.824 2.879 3.440 1.00 96.62 92 LYS A CA 1
ATOM 735 C C . LYS A 1 92 ? -7.371 3.302 3.242 1.00 96.62 92 LYS A C 1
ATOM 737 O O . LYS A 1 92 ? -7.036 4.483 3.345 1.00 96.62 92 LYS A O 1
ATOM 742 N N . VAL A 1 93 ? -6.515 2.349 2.893 1.00 94.88 93 VAL A N 1
ATOM 743 C CA . VAL A 1 93 ? -5.115 2.594 2.537 1.00 94.88 93 VAL A CA 1
ATOM 744 C C . VAL A 1 93 ? -4.827 2.082 1.132 1.00 94.88 93 VAL A C 1
ATOM 746 O O . VAL A 1 93 ? -5.207 0.964 0.784 1.00 94.88 93 VAL A O 1
ATOM 749 N N . LEU A 1 94 ? -4.130 2.898 0.342 1.00 95.44 94 LEU A N 1
ATOM 750 C CA . LEU A 1 94 ? -3.390 2.443 -0.832 1.00 95.44 94 LEU A CA 1
ATOM 751 C C . LEU A 1 94 ? -1.909 2.438 -0.450 1.00 95.44 94 LEU A C 1
ATOM 753 O O . LEU A 1 94 ? -1.372 3.461 -0.023 1.00 95.44 94 LEU A O 1
ATOM 757 N N . VAL A 1 95 ? -1.257 1.287 -0.571 1.00 91.88 95 VAL A N 1
ATOM 758 C CA . VAL A 1 95 ? 0.161 1.095 -0.263 1.00 91.88 95 VAL A CA 1
ATOM 759 C C . VAL A 1 95 ? 0.918 0.939 -1.567 1.00 91.88 95 VAL A C 1
ATOM 761 O O . VAL A 1 95 ? 0.594 0.058 -2.360 1.00 91.88 95 VAL A O 1
ATOM 764 N N . CYS A 1 96 ? 1.961 1.740 -1.771 1.00 88.88 96 CYS A N 1
ATOM 765 C CA . CYS A 1 96 ? 2.884 1.551 -2.882 1.00 88.88 96 CYS A CA 1
ATOM 766 C C . CYS A 1 96 ? 4.325 1.756 -2.428 1.00 88.88 96 CYS A C 1
ATOM 768 O O . CYS A 1 96 ? 4.708 2.859 -2.047 1.00 88.88 96 CYS A O 1
ATOM 770 N N . SER A 1 97 ? 5.135 0.701 -2.483 1.00 81.75 97 SER A N 1
ATOM 771 C CA . SER A 1 97 ? 6.542 0.772 -2.077 1.00 81.75 97 SER A CA 1
ATOM 772 C C . SER A 1 97 ? 7.456 1.359 -3.153 1.00 81.75 97 SER A C 1
ATOM 774 O O . SER A 1 97 ? 8.617 1.644 -2.868 1.00 81.75 97 SER A O 1
ATOM 776 N N . LEU A 1 98 ? 6.963 1.535 -4.386 1.00 79.25 98 LEU A N 1
ATOM 777 C CA . LEU A 1 98 ? 7.740 2.064 -5.508 1.00 79.25 98 LEU A CA 1
ATOM 778 C C . LEU A 1 98 ? 8.228 3.491 -5.223 1.00 79.25 98 LEU A C 1
ATOM 780 O O . LEU A 1 98 ? 7.469 4.368 -4.813 1.00 79.25 98 LEU A O 1
ATOM 784 N N . ASN A 1 99 ? 9.507 3.744 -5.491 1.00 69.44 99 ASN A N 1
ATOM 785 C CA . ASN A 1 99 ? 10.119 5.031 -5.190 1.00 69.44 99 ASN A CA 1
ATOM 786 C C . ASN A 1 99 ? 9.863 6.077 -6.298 1.00 69.44 99 ASN A C 1
ATOM 788 O O . ASN A 1 99 ? 10.447 6.004 -7.384 1.00 69.44 99 ASN A O 1
ATOM 792 N N . PHE A 1 100 ? 9.054 7.089 -5.970 1.00 71.50 100 PHE A N 1
ATOM 793 C CA . PHE A 1 100 ? 8.692 8.228 -6.826 1.00 71.50 100 PHE A CA 1
ATOM 794 C C . PHE A 1 100 ? 9.501 9.515 -6.542 1.00 71.50 100 PHE A C 1
ATOM 796 O O . PHE A 1 100 ? 8.946 10.614 -6.611 1.00 71.50 100 PHE A O 1
ATOM 803 N N . ASP A 1 101 ? 10.791 9.403 -6.204 1.00 66.88 101 ASP A N 1
ATOM 804 C CA . ASP A 1 101 ? 11.676 10.558 -5.961 1.00 66.88 101 ASP A CA 1
ATOM 805 C C . ASP A 1 101 ? 11.722 11.553 -7.145 1.00 66.88 101 ASP A C 1
ATOM 807 O O . ASP A 1 101 ? 11.500 11.176 -8.303 1.00 66.88 101 ASP A O 1
ATOM 811 N N . SER A 1 102 ? 12.031 12.825 -6.874 1.00 58.78 102 SER A N 1
ATOM 812 C CA . SER A 1 102 ? 11.947 13.933 -7.842 1.00 58.78 102 SER A CA 1
ATOM 813 C C . SER A 1 102 ? 12.821 13.711 -9.081 1.00 58.78 102 SER A C 1
ATOM 815 O O . SER A 1 102 ? 12.351 13.860 -10.209 1.00 58.78 102 SER A O 1
ATOM 817 N N . GLU A 1 103 ? 14.056 13.240 -8.896 1.00 62.41 103 GLU A N 1
ATOM 818 C CA . GLU A 1 103 ? 14.973 12.911 -9.995 1.00 62.41 103 GLU A CA 1
ATOM 819 C C . GLU A 1 103 ? 14.445 11.779 -10.894 1.00 62.41 103 GLU A C 1
ATOM 821 O O . GLU A 1 103 ? 14.638 11.808 -12.110 1.00 62.41 103 GLU A O 1
ATOM 826 N N . LYS A 1 104 ? 13.712 10.806 -10.332 1.00 59.03 104 LYS A N 1
ATOM 827 C CA . LYS A 1 104 ? 13.062 9.732 -11.108 1.00 59.03 104 LYS A CA 1
ATOM 828 C C . LYS A 1 104 ? 11.778 10.213 -11.785 1.00 59.03 104 LYS A C 1
ATOM 830 O O . LYS A 1 104 ? 11.485 9.785 -12.900 1.00 59.03 104 LYS A O 1
ATOM 835 N N . CYS A 1 105 ? 11.051 11.143 -11.164 1.00 59.75 105 CYS A N 1
ATOM 836 C CA . CYS A 1 105 ? 9.857 11.776 -11.731 1.00 59.75 105 CYS A CA 1
ATOM 837 C C . CYS A 1 105 ? 10.129 12.632 -12.981 1.00 59.75 105 CYS A C 1
ATOM 839 O O . CYS A 1 105 ? 9.176 13.060 -13.625 1.00 59.75 105 CYS A O 1
ATOM 841 N N . LYS A 1 106 ? 11.386 12.842 -13.390 1.00 65.56 106 LYS A N 1
ATOM 842 C CA . LYS A 1 106 ? 11.715 13.421 -14.707 1.00 65.56 106 LYS A CA 1
ATOM 843 C C . LYS A 1 106 ? 11.358 12.482 -15.870 1.00 65.56 106 LYS A C 1
ATOM 845 O O . LYS A 1 106 ? 11.186 12.946 -16.996 1.00 65.56 106 LYS A O 1
ATOM 850 N N . LYS A 1 107 ? 11.215 11.175 -15.614 1.00 70.00 107 LYS A N 1
ATOM 851 C CA . LYS A 1 107 ? 10.846 10.171 -16.621 1.00 70.00 107 LYS A CA 1
ATOM 852 C C . LYS A 1 107 ? 9.335 10.098 -16.841 1.00 70.00 107 LYS A C 1
ATOM 854 O O . LYS A 1 107 ? 8.548 10.151 -15.895 1.00 70.00 107 LYS A O 1
ATOM 859 N N . ILE A 1 108 ? 8.925 9.945 -18.097 1.00 74.88 108 ILE A N 1
ATOM 860 C CA . ILE A 1 108 ? 7.516 10.023 -18.498 1.00 74.88 108 ILE A CA 1
ATOM 861 C C . ILE A 1 108 ? 6.691 8.841 -17.966 1.00 74.88 108 ILE A C 1
ATOM 863 O O . ILE 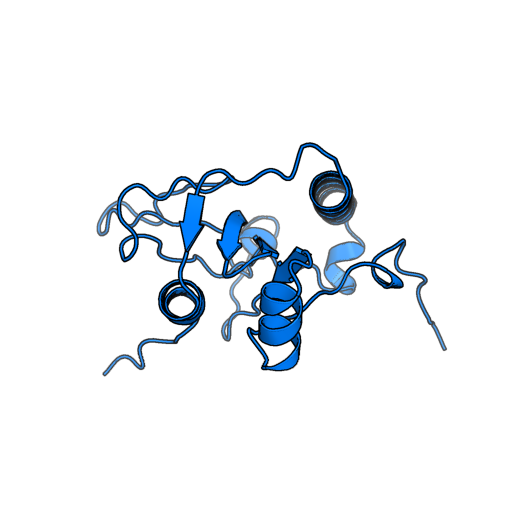A 1 108 ? 5.574 9.033 -17.491 1.00 74.88 108 ILE A O 1
ATOM 867 N N . GLU A 1 109 ? 7.268 7.641 -17.941 1.00 75.94 109 GLU A N 1
ATOM 868 C CA . GLU A 1 109 ? 6.659 6.417 -17.419 1.00 75.94 109 GLU A CA 1
ATOM 869 C C . GLU A 1 109 ? 6.400 6.484 -15.903 1.00 75.94 109 GLU A C 1
ATOM 871 O O . GLU A 1 109 ? 5.338 6.072 -15.437 1.00 75.94 109 GLU A O 1
ATOM 876 N N . VAL A 1 110 ? 7.317 7.092 -15.140 1.00 75.25 110 VAL A N 1
ATOM 877 C CA . VAL A 1 110 ? 7.173 7.294 -13.687 1.00 75.25 110 VAL A CA 1
ATOM 878 C C . VAL A 1 110 ? 6.052 8.292 -13.398 1.00 75.25 110 VAL A C 1
ATOM 880 O O . VAL A 1 110 ? 5.244 8.073 -12.495 1.00 75.25 110 VAL A O 1
ATOM 883 N N . ARG A 1 111 ? 5.962 9.365 -14.198 1.00 77.94 111 ARG A N 1
ATOM 884 C CA . ARG A 1 111 ? 4.886 10.362 -14.101 1.00 77.94 111 ARG A CA 1
ATOM 885 C C . ARG A 1 111 ? 3.520 9.761 -14.410 1.00 77.94 111 ARG A C 1
ATOM 887 O O . ARG A 1 111 ? 2.594 10.003 -13.646 1.00 77.94 111 ARG A O 1
ATOM 894 N N . TYR A 1 112 ? 3.395 8.967 -15.476 1.00 83.12 112 TYR A N 1
ATOM 895 C CA . TYR A 1 112 ? 2.124 8.326 -15.826 1.00 83.12 112 TYR A CA 1
ATOM 896 C C . TYR A 1 112 ? 1.669 7.308 -14.779 1.00 83.12 112 TYR A C 1
ATOM 898 O O . TYR A 1 112 ? 0.504 7.341 -14.395 1.00 83.12 112 TYR A O 1
ATOM 906 N N . LEU A 1 113 ? 2.568 6.462 -14.260 1.00 83.94 113 LEU A N 1
ATOM 907 C CA . LEU A 1 113 ? 2.218 5.521 -13.190 1.00 83.94 113 LEU A CA 1
ATOM 908 C C . LEU A 1 113 ? 1.742 6.254 -11.926 1.00 83.94 113 LEU A C 1
ATOM 910 O O . LEU A 1 113 ? 0.698 5.918 -11.371 1.00 83.94 113 LEU A O 1
ATOM 914 N N . LYS A 1 114 ? 2.480 7.288 -11.504 1.00 82.12 114 LYS A N 1
ATOM 915 C CA . LYS A 1 114 ? 2.121 8.123 -10.351 1.00 82.12 114 LYS A CA 1
ATOM 916 C C . LYS A 1 114 ? 0.771 8.819 -10.545 1.00 82.12 114 LYS A C 1
ATOM 918 O O . LYS A 1 114 ? -0.038 8.828 -9.623 1.00 82.12 114 LYS A O 1
ATOM 923 N N . GLN A 1 115 ? 0.524 9.373 -11.732 1.00 85.62 115 GLN A N 1
ATOM 924 C CA . GLN A 1 115 ? -0.735 10.034 -12.067 1.00 85.62 115 GLN A CA 1
ATOM 925 C C . GLN A 1 115 ? -1.908 9.046 -12.024 1.00 85.62 115 GLN A C 1
ATOM 927 O O . GLN A 1 115 ? -2.877 9.308 -11.320 1.00 85.62 115 GLN A O 1
ATOM 932 N N . ALA A 1 116 ? -1.786 7.886 -12.677 1.00 89.06 116 ALA A N 1
ATOM 933 C CA . ALA A 1 116 ? -2.828 6.859 -12.690 1.00 89.06 116 ALA A CA 1
ATOM 934 C C . ALA A 1 116 ? -3.149 6.328 -11.280 1.00 89.06 116 ALA A C 1
ATOM 936 O O . ALA A 1 116 ? -4.312 6.115 -10.947 1.00 89.06 116 ALA A O 1
ATOM 937 N N . MET A 1 117 ? -2.136 6.165 -10.418 1.00 90.75 117 MET A N 1
ATOM 938 C CA . MET A 1 117 ? -2.348 5.799 -9.013 1.00 90.75 117 MET A CA 1
ATOM 939 C C . MET A 1 117 ? -3.088 6.878 -8.212 1.00 90.75 117 MET A C 1
ATOM 941 O O . MET A 1 117 ? -3.933 6.542 -7.385 1.00 90.75 117 MET A O 1
ATOM 945 N N . LEU A 1 118 ? -2.768 8.161 -8.421 1.00 88.56 118 LEU A N 1
ATOM 946 C CA . LEU A 1 118 ? -3.443 9.269 -7.736 1.00 88.56 118 LEU A CA 1
ATOM 947 C C . LEU A 1 118 ? -4.889 9.423 -8.221 1.00 88.56 118 LEU A C 1
ATOM 949 O O . LEU A 1 118 ? -5.793 9.566 -7.401 1.00 88.56 118 LEU A O 1
ATOM 953 N N . GLU A 1 119 ? -5.114 9.332 -9.533 1.00 91.38 119 GLU A N 1
ATOM 954 C CA . GLU A 1 119 ? -6.449 9.309 -10.137 1.00 91.38 119 GLU A CA 1
ATOM 955 C C . GLU A 1 119 ? -7.283 8.173 -9.541 1.00 91.38 119 GLU A C 1
ATOM 957 O O . GLU A 1 119 ? -8.360 8.441 -9.010 1.00 91.38 119 GLU A O 1
ATOM 962 N N . TYR A 1 120 ? -6.741 6.949 -9.503 1.00 93.75 120 TYR A N 1
ATOM 963 C CA . TYR A 1 120 ? -7.386 5.803 -8.862 1.00 93.75 120 TYR A CA 1
ATOM 964 C C . TYR A 1 120 ? -7.725 6.064 -7.387 1.00 93.75 120 TYR A C 1
ATOM 966 O O . TYR A 1 120 ? -8.887 5.948 -7.006 1.00 93.75 120 TYR A O 1
ATOM 974 N N . PHE A 1 121 ? -6.755 6.495 -6.574 1.00 91.81 121 PHE A N 1
ATOM 975 C CA . PHE A 1 121 ? -6.944 6.769 -5.142 1.00 91.81 121 PHE A CA 1
ATOM 976 C C . PHE A 1 121 ? -8.041 7.810 -4.851 1.00 91.81 121 PHE A C 1
ATOM 978 O O . PHE A 1 121 ? -8.725 7.731 -3.830 1.00 91.81 121 PHE A O 1
ATOM 985 N N . THR A 1 122 ? -8.205 8.796 -5.738 1.00 90.31 122 THR A N 1
ATOM 986 C CA . THR A 1 122 ? -9.247 9.835 -5.624 1.00 90.31 122 THR A CA 1
ATOM 987 C C . THR A 1 122 ? -10.582 9.467 -6.282 1.00 90.31 122 THR A C 1
ATOM 989 O O . THR A 1 122 ? -11.544 10.227 -6.165 1.00 90.31 122 THR A O 1
ATOM 992 N N . SER A 1 123 ? -10.657 8.328 -6.972 1.00 93.31 123 SER A N 1
ATOM 993 C CA . SER A 1 123 ? -11.851 7.873 -7.688 1.00 93.31 123 SER A CA 1
ATOM 994 C C . SER A 1 123 ? -12.849 7.143 -6.780 1.00 93.31 123 SER A C 1
ATOM 996 O O . SER A 1 123 ? -12.528 6.714 -5.672 1.00 93.31 123 SER A O 1
ATOM 998 N N . ALA A 1 124 ? -14.067 6.941 -7.289 1.00 92.69 124 ALA A N 1
ATOM 999 C CA . ALA A 1 124 ? -15.052 6.065 -6.654 1.00 92.69 124 ALA A CA 1
ATOM 1000 C C . ALA A 1 124 ? -14.680 4.568 -6.741 1.00 92.69 124 ALA A C 1
ATOM 1002 O O . ALA A 1 124 ? -15.222 3.772 -5.978 1.00 92.69 124 ALA A O 1
ATOM 1003 N N . ASP A 1 125 ? -13.746 4.191 -7.625 1.00 94.19 125 ASP A N 1
ATOM 1004 C CA . ASP A 1 125 ? -13.310 2.803 -7.827 1.00 94.19 125 ASP A CA 1
ATOM 1005 C C . ASP A 1 125 ? -12.321 2.326 -6.743 1.00 94.19 125 ASP A C 1
ATOM 1007 O O . ASP A 1 125 ? -12.005 1.136 -6.660 1.00 94.19 125 ASP A O 1
ATOM 1011 N N . PHE A 1 126 ? -11.847 3.234 -5.879 1.00 95.88 126 PHE A N 1
ATOM 1012 C CA . PHE A 1 126 ? -11.055 2.909 -4.692 1.00 95.88 126 PHE A CA 1
ATOM 1013 C C . PHE A 1 126 ? -11.957 2.377 -3.560 1.00 95.88 126 PHE A C 1
ATOM 1015 O O . PHE A 1 126 ? -12.215 3.034 -2.544 1.00 95.88 126 PHE A O 1
ATOM 1022 N N . GLU A 1 127 ? -12.472 1.161 -3.752 1.00 95.94 127 GLU A N 1
ATOM 1023 C CA . GLU A 1 127 ? -13.339 0.432 -2.819 1.00 95.94 127 GLU A CA 1
ATOM 1024 C C . GLU A 1 127 ? -12.736 -0.945 -2.457 1.00 95.94 127 GLU A C 1
ATOM 1026 O O . GLU A 1 127 ? -13.254 -1.987 -2.871 1.00 95.94 127 GLU A O 1
ATOM 1031 N N . PRO A 1 128 ? -11.641 -0.978 -1.665 1.00 95.19 128 PRO A N 1
ATOM 1032 C CA . PRO A 1 128 ? -10.978 -2.217 -1.276 1.00 95.19 128 PRO A CA 1
ATOM 1033 C C . PRO A 1 128 ? -11.914 -3.169 -0.531 1.00 95.19 128 PRO A C 1
ATOM 1035 O O . PRO A 1 128 ? -12.589 -2.802 0.434 1.00 95.19 128 PRO A O 1
ATOM 1038 N N . ASN A 1 129 ? -11.913 -4.435 -0.945 1.00 93.62 129 ASN A N 1
ATOM 1039 C CA . ASN A 1 129 ? -12.762 -5.481 -0.361 1.00 93.62 129 ASN A CA 1
ATOM 1040 C C . ASN A 1 129 ? -12.079 -6.282 0.759 1.00 93.62 129 ASN A C 1
ATOM 1042 O O . ASN A 1 129 ? -12.745 -7.037 1.464 1.00 93.62 129 ASN A O 1
ATOM 1046 N N . GLN A 1 130 ? -10.767 -6.120 0.937 1.00 94.88 130 GLN A N 1
ATOM 1047 C CA . GLN A 1 130 ? -9.992 -6.804 1.974 1.00 94.88 130 GLN A CA 1
ATOM 1048 C C . GLN A 1 130 ? -9.721 -5.860 3.143 1.00 94.88 130 GLN A C 1
ATOM 1050 O O . GLN A 1 130 ? -9.545 -4.658 2.941 1.00 94.88 130 GLN A O 1
ATOM 1055 N N . ARG A 1 131 ? -9.704 -6.398 4.365 1.00 95.88 131 ARG A N 1
ATOM 1056 C CA . ARG A 1 131 ? -9.440 -5.648 5.598 1.00 95.88 131 ARG A CA 1
ATOM 1057 C C . ARG A 1 131 ? -8.137 -6.139 6.222 1.00 95.88 131 ARG A C 1
ATOM 1059 O O . ARG A 1 131 ? -7.873 -7.335 6.174 1.00 95.88 131 ARG A O 1
ATOM 1066 N N . LEU A 1 132 ? -7.365 -5.214 6.780 1.00 95.06 132 LEU A N 1
ATOM 1067 C CA . LEU A 1 132 ? -6.175 -5.480 7.584 1.00 95.06 132 LEU A CA 1
ATOM 1068 C C . LEU A 1 132 ? -6.331 -4.785 8.938 1.00 95.06 132 LEU A C 1
ATOM 1070 O O . LEU A 1 132 ? -6.852 -3.665 9.006 1.00 95.06 132 LEU A O 1
ATOM 1074 N N . GLU A 1 133 ? -5.840 -5.416 9.997 1.00 94.88 133 GLU A N 1
ATOM 1075 C CA . GLU A 1 133 ? -5.605 -4.735 11.267 1.00 94.88 133 GLU A CA 1
ATOM 1076 C C . GLU A 1 133 ? -4.309 -3.907 11.212 1.00 94.88 133 GLU A C 1
ATOM 1078 O O . GLU A 1 133 ? -3.437 -4.093 10.353 1.00 94.88 133 GLU A O 1
ATOM 1083 N N . VAL A 1 134 ? -4.177 -2.951 12.134 1.00 91.69 134 VAL A N 1
ATOM 1084 C CA . VAL A 1 134 ? -3.037 -2.019 12.164 1.00 91.69 134 VAL A CA 1
ATOM 1085 C C . VAL A 1 134 ? -1.722 -2.775 12.374 1.00 91.69 134 VAL A C 1
ATOM 1087 O O . VAL A 1 134 ? -0.706 -2.448 11.760 1.00 91.69 134 VAL A O 1
ATOM 1090 N N . GLU A 1 135 ? -1.740 -3.818 13.198 1.00 89.50 135 GLU A N 1
ATOM 1091 C CA . GLU A 1 135 ? -0.589 -4.642 13.555 1.00 89.50 135 GLU A CA 1
ATOM 1092 C C . GLU A 1 135 ? -0.065 -5.460 12.369 1.00 89.50 135 GLU A C 1
ATOM 1094 O O . GLU A 1 135 ? 1.155 -5.596 12.228 1.00 89.50 135 GLU A O 1
ATOM 1099 N N . GLU A 1 136 ? -0.965 -5.957 11.512 1.00 90.94 136 GLU A N 1
ATOM 1100 C CA . GLU A 1 136 ? -0.642 -6.690 10.280 1.00 90.94 136 GLU A CA 1
ATOM 1101 C C . GLU A 1 136 ? 0.032 -5.757 9.272 1.00 90.94 136 GLU A C 1
ATOM 1103 O O . GLU A 1 136 ? 1.134 -6.038 8.796 1.00 90.94 136 GLU A O 1
ATOM 1108 N N . LEU A 1 137 ? -0.581 -4.592 9.025 1.00 89.88 137 LEU A N 1
ATOM 1109 C CA . LEU A 1 137 ? -0.043 -3.588 8.109 1.00 89.88 137 LEU A CA 1
ATOM 1110 C C . LEU A 1 137 ? 1.299 -3.023 8.598 1.00 89.88 137 LEU A C 1
ATOM 1112 O O . LEU A 1 137 ? 2.206 -2.826 7.797 1.00 89.88 137 LEU A O 1
ATOM 1116 N N . GLN A 1 138 ? 1.471 -2.801 9.903 1.00 87.62 138 GLN A N 1
ATOM 1117 C CA . GLN A 1 138 ? 2.780 -2.471 10.478 1.00 87.62 138 GLN A CA 1
ATOM 1118 C C . GLN A 1 138 ? 3.782 -3.630 10.349 1.00 87.62 138 GLN A C 1
ATOM 1120 O O . GLN A 1 138 ? 4.973 -3.389 10.162 1.00 87.62 138 GLN A O 1
ATOM 1125 N N . GLY A 1 139 ? 3.323 -4.881 10.467 1.00 83.94 139 GLY A N 1
ATOM 1126 C CA . GLY A 1 139 ? 4.145 -6.087 10.339 1.00 83.94 139 GLY A CA 1
ATOM 1127 C C . GLY A 1 139 ? 4.875 -6.163 8.999 1.00 83.94 139 GLY A C 1
ATOM 1128 O O . GLY A 1 139 ? 6.058 -6.482 8.976 1.00 83.94 139 GLY A O 1
ATOM 1129 N N . PHE A 1 140 ? 4.219 -5.753 7.911 1.00 83.44 140 PHE A N 1
ATOM 1130 C CA . PHE A 1 140 ? 4.806 -5.681 6.568 1.00 83.44 140 PHE A CA 1
ATOM 1131 C C . PHE A 1 140 ? 6.029 -4.757 6.431 1.00 83.44 140 PHE A C 1
ATOM 1133 O O . PHE A 1 140 ? 6.804 -4.920 5.489 1.00 83.44 140 PHE A O 1
ATOM 1140 N N . PHE A 1 141 ? 6.206 -3.790 7.339 1.00 75.94 141 PHE A N 1
ATOM 1141 C CA . PHE A 1 141 ? 7.295 -2.802 7.295 1.00 75.94 141 PHE A CA 1
ATOM 1142 C C . PHE A 1 141 ? 8.273 -2.920 8.467 1.00 75.94 141 PHE A C 1
ATOM 1144 O O . PHE A 1 141 ? 9.253 -2.179 8.527 1.00 75.94 141 PHE A O 1
ATOM 1151 N N . ARG A 1 142 ? 8.027 -3.838 9.409 1.00 66.56 142 ARG A N 1
ATOM 1152 C CA . ARG A 1 142 ? 8.966 -4.128 10.491 1.00 66.56 142 ARG A CA 1
ATOM 1153 C C . ARG A 1 142 ? 10.093 -5.002 9.953 1.00 66.56 142 ARG A C 1
ATOM 1155 O O . ARG A 1 142 ? 9.890 -6.167 9.630 1.00 66.56 142 ARG A O 1
ATOM 1162 N N . THR A 1 143 ? 11.293 -4.437 9.887 1.00 48.25 143 THR A N 1
ATOM 1163 C CA . THR A 1 143 ? 12.511 -5.176 9.559 1.00 48.25 143 THR A CA 1
ATOM 1164 C C . THR A 1 143 ? 12.747 -6.267 10.604 1.00 48.25 143 THR A C 1
ATOM 1166 O O . THR A 1 143 ? 13.084 -5.966 11.749 1.00 48.25 143 THR A O 1
ATOM 1169 N N . GLU A 1 144 ? 12.616 -7.536 10.209 1.00 37.62 144 GLU A N 1
ATOM 1170 C CA . GLU A 1 144 ? 13.262 -8.648 10.913 1.00 37.62 144 GLU A CA 1
ATOM 1171 C C . GLU A 1 144 ? 14.761 -8.326 10.985 1.00 37.62 144 GLU A C 1
ATOM 1173 O O . GLU A 1 144 ? 15.466 -8.318 9.972 1.00 37.62 144 GLU A O 1
ATOM 1178 N N . ALA A 1 145 ? 15.250 -8.000 12.181 1.00 32.00 145 ALA A N 1
ATOM 1179 C CA . ALA A 1 145 ? 16.671 -7.818 12.419 1.00 32.00 145 ALA A CA 1
ATOM 1180 C C . ALA A 1 145 ? 17.344 -9.197 12.368 1.00 32.00 145 ALA A C 1
ATOM 1182 O O . ALA A 1 145 ? 17.472 -9.866 13.395 1.00 32.00 145 ALA A O 1
ATOM 1183 N N . SER A 1 146 ? 17.729 -9.632 11.163 1.00 28.28 146 SER A N 1
ATOM 1184 C CA . SER A 1 146 ? 18.413 -10.909 10.953 1.00 28.28 146 SER A CA 1
ATOM 1185 C C . SER A 1 146 ? 19.612 -11.044 11.890 1.00 28.28 146 SER A C 1
ATOM 1187 O O . SER A 1 146 ? 20.499 -10.186 11.906 1.00 28.28 146 SER A O 1
ATOM 1189 N N . LYS A 1 147 ? 19.612 -12.143 12.648 1.00 26.92 147 LYS A N 1
ATOM 1190 C CA . LYS A 1 147 ? 20.792 -12.675 13.338 1.00 26.92 147 LYS A CA 1
ATOM 1191 C C . LYS A 1 147 ? 21.823 -13.208 12.345 1.00 26.92 147 LYS A C 1
ATOM 1193 O O . LYS A 1 147 ? 21.400 -13.642 11.250 1.00 26.92 147 LYS A O 1
#

Secondary structure (DSSP, 8-state):
------TTTTTS-EESS--HHHHHHHHTT-EEEE-PPPS-----TTHHHHTSS--EE-TTSTT---SEEE---SSS---EEEEEEEEETTEEEEEE-S---TTGGGSHHHHHHHHHHHHHHHSTT-----EE-HHHHHHTTS-----

Foldseek 3Di:
DDPPPPPPPVPAAEDQACDPVNVVCLQVAHEHEHAHFDPDDDDDDVCLQVVRQDFFFPVVPPPDDAPDWDQPDDVDRTTTDQWGKARENNYIYTGGNGDLDPVNCVDPVSVVVVVVVVCCSPDPVRDHPHHDYPVSVNVRNDDPPDD

Radius of gyration: 15.58 Å; chains: 1; bounding box: 36×50×34 Å